Protein AF-A0A7S1GVI6-F1 (afdb_monomer)

InterPro domains:
  IPR002893 Zinc finger, MYND-type [PF01753] (11-47)
  IPR002893 Zinc finger, MYND-type [PS01360] (11-47)
  IPR002893 Zinc finger, MYND-type [PS50865] (11-47)
  IPR011990 Tetratricopeptide-like helical domain superfamily [G3DSA:1.25.40.10] (51-126)

Structure (mmCIF, N/CA/C/O backbone):
data_AF-A0A7S1GVI6-F1
#
_entry.id   AF-A0A7S1GVI6-F1
#
loop_
_atom_site.group_PDB
_atom_site.id
_atom_site.type_symbol
_atom_site.label_atom_id
_atom_site.label_alt_id
_atom_site.label_comp_id
_atom_site.label_asym_id
_atom_site.label_entity_id
_atom_site.label_seq_id
_atom_site.pdbx_PDB_ins_code
_atom_site.Cartn_x
_atom_site.Cartn_y
_atom_site.Cartn_z
_atom_site.occupancy
_atom_site.B_iso_or_equiv
_atom_site.auth_seq_id
_atom_site.auth_comp_id
_atom_site.auth_asym_id
_atom_site.auth_atom_id
_atom_site.pdbx_PDB_model_num
ATOM 1 N N . MET A 1 1 ? 28.806 -11.490 6.889 1.00 38.97 1 MET A N 1
ATOM 2 C CA . MET A 1 1 ? 28.505 -10.565 5.780 1.00 38.97 1 MET A CA 1
ATOM 3 C C . MET A 1 1 ? 27.150 -10.990 5.258 1.00 38.97 1 MET A C 1
ATOM 5 O O . MET A 1 1 ? 27.075 -11.972 4.536 1.00 38.97 1 MET A O 1
ATOM 9 N N . GLU A 1 2 ? 26.079 -10.374 5.751 1.00 45.72 2 GLU A N 1
ATOM 10 C CA . GLU A 1 2 ? 24.733 -10.659 5.250 1.00 45.72 2 GLU A CA 1
ATOM 11 C C . GLU A 1 2 ? 24.666 -10.082 3.838 1.00 45.72 2 GLU A C 1
ATOM 13 O O . GLU A 1 2 ? 24.730 -8.866 3.656 1.00 45.72 2 GLU A O 1
ATOM 18 N N . ALA A 1 3 ? 24.645 -10.951 2.830 1.00 48.88 3 ALA A N 1
ATOM 19 C CA . ALA A 1 3 ? 24.357 -10.537 1.471 1.00 48.88 3 ALA A CA 1
ATOM 20 C C . ALA A 1 3 ? 22.903 -10.060 1.462 1.00 48.88 3 ALA A C 1
ATOM 22 O O . ALA A 1 3 ? 21.978 -10.869 1.413 1.00 48.88 3 ALA A O 1
ATOM 23 N N . GLY A 1 4 ? 22.699 -8.748 1.590 1.00 52.03 4 GLY A N 1
ATOM 24 C CA . GLY A 1 4 ? 21.390 -8.148 1.393 1.00 52.03 4 GLY A CA 1
ATOM 25 C C . GLY A 1 4 ? 20.903 -8.565 0.013 1.00 52.03 4 GLY A C 1
ATOM 26 O O . GLY A 1 4 ? 21.538 -8.223 -0.982 1.00 52.03 4 GLY A O 1
ATOM 27 N N . LEU A 1 5 ? 19.829 -9.357 -0.045 1.00 60.34 5 LEU A N 1
ATOM 28 C CA . LEU A 1 5 ? 19.160 -9.697 -1.295 1.00 60.34 5 LEU A CA 1
ATOM 29 C C . LEU A 1 5 ? 18.656 -8.393 -1.926 1.00 60.34 5 LEU A C 1
ATOM 31 O O . LEU A 1 5 ? 17.546 -7.934 -1.647 1.00 60.34 5 LEU A O 1
ATOM 35 N N . GLU A 1 6 ? 19.481 -7.763 -2.757 1.00 65.06 6 GLU A N 1
ATOM 36 C CA . GLU A 1 6 ? 19.041 -6.662 -3.596 1.00 65.06 6 GLU A CA 1
ATOM 37 C C . GLU A 1 6 ? 17.958 -7.207 -4.526 1.00 65.06 6 GLU A C 1
ATOM 39 O O . GLU A 1 6 ? 18.195 -8.103 -5.340 1.00 65.06 6 GLU A O 1
ATOM 44 N N . LYS A 1 7 ? 16.728 -6.704 -4.360 1.00 66.94 7 LYS A N 1
ATOM 45 C CA . LYS A 1 7 ? 15.608 -7.107 -5.210 1.00 66.94 7 LYS A CA 1
ATOM 46 C C . LYS A 1 7 ? 15.981 -6.804 -6.665 1.00 66.94 7 LYS A C 1
ATOM 48 O O . LYS A 1 7 ? 16.405 -5.678 -6.946 1.00 66.94 7 LYS A O 1
ATOM 53 N N . PRO A 1 8 ? 15.819 -7.771 -7.585 1.00 80.81 8 PRO A N 1
ATOM 54 C CA . PRO A 1 8 ? 16.211 -7.579 -8.970 1.00 80.81 8 PRO A CA 1
ATOM 55 C C . PRO A 1 8 ? 15.449 -6.386 -9.553 1.00 80.81 8 PRO A C 1
ATOM 57 O O . PRO A 1 8 ? 14.230 -6.278 -9.396 1.00 80.81 8 PRO A O 1
ATOM 60 N N . LYS A 1 9 ? 16.168 -5.476 -10.217 1.00 89.50 9 LYS A N 1
ATOM 61 C CA . LYS A 1 9 ? 15.596 -4.288 -10.871 1.00 89.50 9 LYS A CA 1
ATOM 62 C C . LYS A 1 9 ? 14.931 -4.685 -12.186 1.00 89.50 9 LYS A C 1
ATOM 64 O O . LYS A 1 9 ? 15.358 -4.278 -13.258 1.00 89.50 9 LYS A O 1
ATOM 69 N N . VAL A 1 10 ? 13.913 -5.529 -12.109 1.00 94.50 10 VAL A N 1
ATOM 70 C CA . VAL A 1 10 ? 13.162 -5.999 -13.273 1.00 94.50 10 VAL A CA 1
ATOM 71 C C . VAL A 1 10 ? 11.935 -5.132 -13.510 1.00 94.50 10 VAL A C 1
ATOM 73 O O . VAL A 1 10 ? 11.249 -4.712 -12.576 1.00 94.50 10 VAL A O 1
ATOM 76 N N . CYS A 1 11 ? 11.660 -4.857 -14.779 1.00 95.69 11 CYS A N 1
ATOM 77 C CA . CYS A 1 11 ? 10.487 -4.113 -15.196 1.00 95.69 11 CYS A CA 1
ATOM 78 C C . CYS A 1 11 ? 9.220 -4.926 -14.910 1.00 95.69 11 CYS A C 1
ATOM 80 O O . CYS A 1 11 ? 9.050 -6.017 -15.450 1.00 95.69 11 CYS A O 1
ATOM 82 N N . GLY A 1 12 ? 8.290 -4.362 -14.137 1.00 92.38 12 GLY A N 1
ATOM 83 C CA . GLY A 1 12 ? 7.015 -5.006 -13.797 1.00 92.38 12 GLY A CA 1
ATOM 84 C C . GLY A 1 12 ? 6.041 -5.188 -14.969 1.00 92.38 12 GLY A C 1
ATOM 85 O O . GLY A 1 12 ? 4.985 -5.783 -14.782 1.00 92.38 12 GLY A O 1
ATOM 86 N N . THR A 1 13 ? 6.373 -4.675 -16.157 1.00 95.31 13 THR A N 1
ATOM 87 C CA . THR A 1 13 ? 5.509 -4.727 -17.350 1.00 95.31 13 THR A CA 1
ATOM 88 C C . THR A 1 13 ? 6.063 -5.664 -18.416 1.00 95.31 13 THR A C 1
ATOM 90 O O . THR A 1 13 ? 5.345 -6.534 -18.894 1.00 95.31 13 THR A O 1
ATOM 93 N N . CYS A 1 14 ? 7.333 -5.497 -18.795 1.00 95.06 14 CYS A N 1
ATOM 94 C CA . CYS A 1 14 ? 7.957 -6.275 -19.871 1.00 95.06 14 CYS A CA 1
ATOM 95 C C . CYS A 1 14 ? 8.995 -7.298 -19.386 1.00 95.06 14 CYS A C 1
ATOM 97 O O . CYS A 1 14 ? 9.483 -8.083 -20.191 1.00 95.06 14 CYS A O 1
ATOM 99 N N . GLY A 1 15 ? 9.365 -7.287 -18.100 1.00 93.44 15 GLY A N 1
ATOM 100 C CA . GLY A 1 15 ? 10.337 -8.224 -17.528 1.00 93.44 15 GLY A CA 1
ATOM 101 C C . GLY A 1 15 ? 11.808 -7.919 -17.827 1.00 93.44 15 GLY A C 1
ATOM 102 O O . GLY A 1 15 ? 12.674 -8.667 -17.383 1.00 93.44 15 GLY A O 1
ATOM 103 N N . ALA A 1 16 ? 12.119 -6.830 -18.540 1.00 94.00 16 ALA A N 1
ATOM 104 C CA . ALA A 1 16 ? 13.503 -6.429 -18.793 1.00 94.00 16 ALA A CA 1
ATOM 105 C C . ALA A 1 16 ? 14.261 -6.160 -17.479 1.00 94.00 16 ALA A C 1
ATOM 107 O O . ALA A 1 16 ? 13.707 -5.558 -16.557 1.00 94.00 16 ALA A O 1
ATOM 108 N N . GLY A 1 17 ? 15.519 -6.599 -17.407 1.00 93.31 17 GLY A N 1
ATOM 109 C CA . GLY A 1 17 ? 16.422 -6.282 -16.299 1.00 93.31 17 GLY A CA 1
ATOM 110 C C . GLY A 1 17 ? 16.867 -4.817 -16.296 1.00 93.31 17 GLY A C 1
ATOM 111 O O . GLY A 1 17 ? 16.612 -4.076 -17.245 1.00 93.31 17 GLY A O 1
ATOM 112 N N . ASP A 1 18 ? 17.521 -4.413 -15.207 1.00 90.38 18 ASP A N 1
ATOM 113 C CA . ASP A 1 18 ? 18.120 -3.086 -15.006 1.00 90.38 18 ASP A CA 1
ATOM 114 C C . ASP A 1 18 ? 17.188 -1.891 -15.278 1.00 90.38 18 ASP A C 1
ATOM 116 O O . ASP A 1 18 ? 17.596 -0.830 -15.748 1.00 90.38 18 ASP A O 1
ATOM 120 N N . ALA A 1 19 ? 15.912 -2.047 -14.932 1.00 93.62 19 ALA A N 1
ATOM 121 C CA . ALA A 1 19 ? 14.878 -1.033 -15.059 1.00 93.62 19 ALA A CA 1
ATOM 122 C C . ALA A 1 19 ? 15.189 0.217 -14.191 1.00 93.62 19 ALA A C 1
ATOM 124 O O . ALA A 1 19 ? 15.199 0.117 -12.958 1.00 93.62 19 ALA A O 1
ATOM 125 N N . PRO A 1 20 ? 15.422 1.408 -14.789 1.00 93.56 20 PRO A N 1
ATOM 126 C CA . PRO A 1 20 ? 15.896 2.584 -14.053 1.00 93.56 20 PRO A CA 1
ATOM 127 C C . PRO A 1 20 ? 14.781 3.351 -13.328 1.00 93.56 20 PRO A C 1
ATOM 129 O O . PRO A 1 20 ? 15.046 4.032 -12.335 1.00 93.56 20 PRO A O 1
ATOM 132 N N . LEU A 1 21 ? 13.532 3.269 -13.798 1.00 94.50 21 LEU A N 1
ATOM 133 C CA . LEU A 1 21 ? 12.420 4.024 -13.226 1.00 94.50 21 LEU A CA 1
ATOM 134 C C . LEU A 1 21 ? 11.806 3.256 -12.054 1.00 94.50 21 LEU A C 1
ATOM 136 O O . LEU A 1 21 ? 11.233 2.189 -12.236 1.00 94.50 21 LEU A O 1
ATOM 1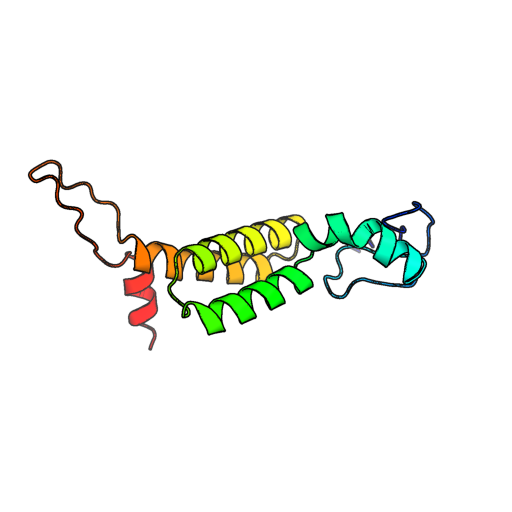40 N N . LYS A 1 22 ? 11.858 3.815 -10.845 1.00 94.31 22 LYS A N 1
ATOM 141 C CA . LYS A 1 22 ? 11.231 3.224 -9.653 1.00 94.31 22 LYS A CA 1
ATOM 142 C C . LYS A 1 22 ? 9.925 3.935 -9.313 1.00 94.31 22 LYS A C 1
ATOM 144 O O . LYS A 1 22 ? 9.882 5.162 -9.268 1.00 94.31 22 LYS A O 1
ATOM 149 N N . CYS A 1 23 ? 8.878 3.177 -8.989 1.00 95.38 23 CYS A N 1
ATOM 150 C CA . CYS A 1 23 ? 7.650 3.762 -8.449 1.00 95.38 23 CYS A CA 1
ATOM 151 C C . CYS A 1 23 ? 7.898 4.383 -7.052 1.00 95.38 23 CYS A C 1
ATOM 153 O O . CYS A 1 23 ? 8.658 3.804 -6.268 1.00 95.38 23 CYS A O 1
ATOM 155 N N . PRO A 1 24 ? 7.234 5.495 -6.671 1.00 94.50 24 PRO A N 1
ATOM 156 C CA . PRO A 1 24 ? 7.358 6.073 -5.327 1.00 94.50 24 PRO A CA 1
ATOM 157 C C . PRO A 1 24 ? 7.062 5.105 -4.170 1.00 94.50 24 PRO A C 1
ATOM 159 O O . PRO A 1 24 ? 7.666 5.233 -3.109 1.00 94.50 24 PRO A O 1
ATOM 162 N N . CYS A 1 25 ? 6.217 4.085 -4.380 1.00 94.06 25 CYS A N 1
ATOM 163 C CA . CYS A 1 25 ? 5.955 3.030 -3.389 1.00 94.06 25 CYS A CA 1
ATOM 164 C C . CYS A 1 25 ? 7.168 2.120 -3.111 1.00 94.06 25 CYS A C 1
ATOM 166 O O . CYS A 1 25 ? 7.165 1.375 -2.137 1.00 94.06 25 CYS A O 1
ATOM 168 N N . LYS A 1 26 ? 8.210 2.183 -3.954 1.00 91.44 26 LYS A N 1
ATOM 169 C CA . LYS A 1 26 ? 9.457 1.396 -3.901 1.00 91.44 26 LYS A CA 1
ATOM 170 C C . LYS A 1 26 ? 9.296 -0.113 -4.154 1.00 91.44 26 LYS A C 1
ATOM 172 O O . LYS A 1 26 ? 10.296 -0.821 -4.112 1.00 91.44 26 LYS A O 1
ATOM 177 N N . ALA A 1 27 ? 8.090 -0.596 -4.454 1.00 91.25 27 ALA A N 1
ATOM 178 C CA . ALA A 1 27 ? 7.810 -2.023 -4.640 1.00 91.25 27 ALA A CA 1
ATOM 179 C C . ALA A 1 27 ? 8.120 -2.557 -6.053 1.00 91.25 27 ALA A C 1
ATOM 181 O O . ALA A 1 27 ? 8.297 -3.759 -6.219 1.00 91.25 27 ALA A O 1
ATOM 182 N N . VAL A 1 28 ? 8.167 -1.689 -7.069 1.00 93.62 28 VAL A N 1
ATOM 183 C CA . VAL A 1 28 ? 8.292 -2.086 -8.481 1.00 93.62 28 VAL A CA 1
ATOM 184 C C . VAL A 1 28 ? 9.134 -1.089 -9.278 1.00 93.62 28 VAL A C 1
ATOM 186 O O . VAL A 1 28 ? 9.142 0.116 -8.987 1.00 93.62 28 VAL A O 1
ATOM 189 N N . PHE A 1 29 ? 9.821 -1.612 -10.294 1.00 95.62 29 PHE A N 1
ATOM 190 C CA . PHE A 1 29 ? 10.616 -0.864 -11.261 1.00 95.62 29 PHE A CA 1
ATOM 191 C C . PHE A 1 29 ? 10.018 -0.985 -12.667 1.00 95.62 29 PHE A C 1
ATOM 193 O O . PHE A 1 29 ? 9.273 -1.917 -12.969 1.00 95.62 29 PHE A O 1
ATOM 200 N N . TYR A 1 30 ? 10.356 -0.036 -13.531 1.00 96.38 30 TYR A N 1
ATOM 201 C CA . TYR A 1 30 ? 9.912 0.070 -14.912 1.00 96.38 30 TYR A CA 1
ATOM 202 C C . TYR A 1 30 ? 11.057 0.557 -15.798 1.00 96.38 30 TYR A C 1
ATOM 204 O O . TYR A 1 30 ? 11.955 1.268 -15.346 1.00 96.38 30 TYR A O 1
ATOM 212 N N . CYS A 1 31 ? 11.019 0.202 -17.080 1.00 96.44 31 CYS A N 1
ATOM 213 C CA . CYS A 1 31 ? 11.966 0.750 -18.050 1.00 96.44 31 CYS A CA 1
ATOM 214 C C . CYS A 1 31 ? 11.792 2.269 -18.194 1.00 96.44 31 CYS A C 1
ATOM 216 O O . CYS A 1 31 ? 12.766 3.011 -18.265 1.00 96.44 31 CYS A O 1
ATOM 218 N N . ASN A 1 32 ? 10.536 2.720 -18.242 1.00 95.38 32 ASN A N 1
ATOM 219 C CA . ASN A 1 32 ? 10.130 4.096 -18.512 1.00 95.38 32 ASN A CA 1
ATOM 220 C C . ASN A 1 32 ? 8.658 4.321 -18.097 1.00 95.38 32 ASN A C 1
ATOM 222 O O . ASN A 1 32 ? 7.983 3.414 -17.596 1.00 95.38 32 ASN A O 1
ATOM 226 N N . THR A 1 33 ? 8.160 5.541 -18.311 1.00 95.62 33 THR A N 1
ATOM 227 C CA . THR A 1 33 ? 6.785 5.947 -17.978 1.00 95.62 33 THR A CA 1
ATOM 228 C C . THR A 1 33 ? 5.722 5.219 -18.799 1.00 95.62 33 THR A C 1
ATOM 230 O O . THR A 1 33 ? 4.607 5.048 -18.316 1.00 95.62 33 THR A O 1
ATOM 233 N N . GLU A 1 34 ? 6.051 4.739 -19.999 1.00 96.38 34 GLU A N 1
ATOM 234 C CA . GLU A 1 34 ? 5.150 3.933 -20.827 1.00 96.38 34 GLU A CA 1
ATOM 235 C C . GLU A 1 34 ? 4.887 2.570 -20.177 1.00 96.38 34 GLU A C 1
ATOM 237 O O . GLU A 1 34 ? 3.734 2.202 -19.947 1.00 96.38 34 GLU A O 1
ATOM 242 N N . CYS A 1 35 ? 5.950 1.867 -19.769 1.00 96.44 35 CYS A N 1
ATOM 243 C CA . CYS A 1 35 ? 5.830 0.617 -19.020 1.00 96.44 35 CYS A CA 1
ATOM 244 C C . CYS A 1 35 ? 5.055 0.824 -17.714 1.00 96.44 35 CYS A C 1
ATOM 246 O O . CYS A 1 35 ? 4.175 0.024 -17.398 1.00 96.44 35 CYS A O 1
ATOM 248 N N . GLN A 1 36 ? 5.342 1.905 -16.980 1.00 95.94 36 GLN A N 1
ATOM 249 C CA . GLN A 1 36 ? 4.604 2.248 -15.763 1.00 95.94 36 GLN A CA 1
ATOM 250 C C . GLN A 1 36 ? 3.117 2.498 -16.050 1.00 95.94 36 GLN A C 1
ATOM 252 O O . GLN A 1 36 ? 2.264 2.029 -15.303 1.00 95.94 36 GLN A O 1
ATOM 257 N N . GLY A 1 37 ? 2.794 3.235 -17.116 1.00 96.62 37 GLY A N 1
ATOM 258 C CA . GLY A 1 37 ? 1.420 3.540 -17.513 1.00 96.62 37 GLY A CA 1
ATOM 259 C C . GLY A 1 37 ? 0.636 2.291 -17.909 1.00 96.62 37 GLY A C 1
ATOM 260 O O . GLY A 1 37 ? -0.511 2.130 -17.490 1.00 96.62 37 GLY A O 1
ATOM 261 N N . ALA A 1 38 ? 1.274 1.375 -18.639 1.00 96.06 38 ALA A N 1
ATOM 262 C CA . ALA A 1 38 ? 0.675 0.111 -19.055 1.00 96.06 38 ALA A CA 1
ATOM 263 C C . ALA A 1 38 ? 0.282 -0.778 -17.861 1.00 96.06 38 ALA A C 1
ATOM 265 O O . ALA A 1 38 ? -0.810 -1.348 -17.856 1.00 96.06 38 ALA A O 1
ATOM 266 N N . SER A 1 39 ? 1.115 -0.860 -16.817 1.00 94.88 39 SER A N 1
ATOM 267 C CA . SER A 1 39 ? 0.787 -1.627 -15.605 1.00 94.88 39 SER A CA 1
ATOM 268 C C . SER A 1 39 ? -0.078 -0.853 -14.601 1.00 94.88 39 SER A C 1
ATOM 270 O O . SER A 1 39 ? -0.646 -1.456 -13.686 1.00 94.88 39 SER A O 1
ATOM 272 N N . TRP A 1 40 ? -0.201 0.475 -14.742 1.00 95.50 40 TRP A N 1
ATOM 273 C CA . TRP A 1 40 ? -0.749 1.354 -13.703 1.00 95.50 40 TRP A CA 1
ATOM 274 C C . TRP A 1 40 ? -2.155 0.970 -13.255 1.00 95.50 40 TRP A C 1
ATOM 276 O O . TRP A 1 40 ? -2.463 1.048 -12.066 1.00 95.50 40 TRP A O 1
ATOM 286 N N . ARG A 1 41 ? -3.014 0.525 -14.183 1.00 94.88 41 ARG A N 1
ATOM 287 C CA . ARG A 1 41 ? -4.400 0.141 -13.872 1.00 94.88 41 ARG A CA 1
ATOM 288 C C . ARG A 1 41 ? -4.477 -0.914 -12.768 1.00 94.88 41 ARG A C 1
ATOM 290 O O . ARG A 1 41 ? -5.367 -0.808 -11.918 1.00 94.88 41 ARG A O 1
ATOM 297 N N . GLU A 1 42 ? -3.554 -1.871 -12.790 1.00 94.88 42 GLU A N 1
ATOM 298 C CA . GLU A 1 42 ? -3.471 -2.952 -11.812 1.00 94.88 42 GLU A CA 1
ATOM 299 C C . GLU A 1 42 ? -2.524 -2.615 -10.668 1.00 94.88 42 GLU A C 1
ATOM 301 O O . GLU A 1 42 ? -2.896 -2.772 -9.506 1.00 94.88 42 GLU A O 1
ATOM 306 N N . HIS A 1 43 ? -1.359 -2.029 -10.959 1.00 94.94 43 HIS A N 1
ATOM 307 C CA . HIS A 1 43 ? -0.410 -1.652 -9.917 1.00 94.94 43 HIS A CA 1
ATOM 308 C C . HIS A 1 43 ? -1.017 -0.681 -8.891 1.00 94.94 43 HIS A C 1
ATOM 310 O O . HIS A 1 43 ? -0.814 -0.859 -7.694 1.00 94.94 43 HIS A O 1
ATOM 316 N N . ARG A 1 44 ? -1.826 0.303 -9.312 1.00 95.56 44 ARG A N 1
ATOM 317 C CA . ARG A 1 44 ? -2.457 1.285 -8.405 1.00 95.56 44 ARG A CA 1
ATOM 318 C C . ARG A 1 44 ? -3.381 0.675 -7.343 1.00 95.56 44 ARG A C 1
ATOM 320 O O . ARG A 1 44 ? -3.739 1.364 -6.395 1.00 95.56 44 ARG A O 1
ATOM 327 N N . LYS A 1 45 ? -3.818 -0.579 -7.516 1.00 94.75 45 LYS A N 1
ATOM 328 C CA . LYS A 1 45 ? -4.642 -1.295 -6.526 1.00 94.75 45 LYS A CA 1
ATOM 329 C C . LYS A 1 45 ? -3.819 -1.791 -5.337 1.00 94.75 45 LYS A C 1
ATOM 331 O O . LYS A 1 45 ? -4.383 -2.018 -4.280 1.00 94.75 45 LYS A O 1
ATOM 336 N N . VAL A 1 46 ? -2.507 -1.943 -5.518 1.00 95.44 46 VAL A N 1
ATOM 337 C CA . VAL A 1 46 ? -1.555 -2.446 -4.512 1.00 95.44 46 VAL A CA 1
ATOM 338 C C . VAL A 1 46 ? -0.394 -1.471 -4.269 1.00 95.44 46 VAL A C 1
ATOM 340 O O . VAL A 1 46 ? 0.568 -1.776 -3.568 1.00 95.44 46 VAL A O 1
ATOM 343 N N . CYS A 1 47 ? -0.449 -0.285 -4.876 1.00 97.00 47 CYS A N 1
ATOM 344 C CA . CYS A 1 47 ? 0.567 0.747 -4.741 1.00 97.00 47 CYS A CA 1
ATOM 345 C C . CYS A 1 47 ? 0.355 1.490 -3.422 1.00 97.00 47 CYS A C 1
ATOM 347 O O . CYS A 1 47 ? -0.544 2.325 -3.331 1.00 97.00 47 CYS A O 1
ATOM 349 N N . THR A 1 48 ? 1.197 1.222 -2.423 1.00 97.12 48 THR A N 1
ATOM 350 C CA . THR A 1 48 ? 1.067 1.846 -1.094 1.00 97.12 48 THR A CA 1
ATOM 351 C C . THR A 1 48 ? 1.067 3.370 -1.167 1.00 97.12 48 THR A C 1
ATOM 353 O O . THR A 1 48 ? 0.191 3.995 -0.591 1.00 97.12 48 THR A O 1
A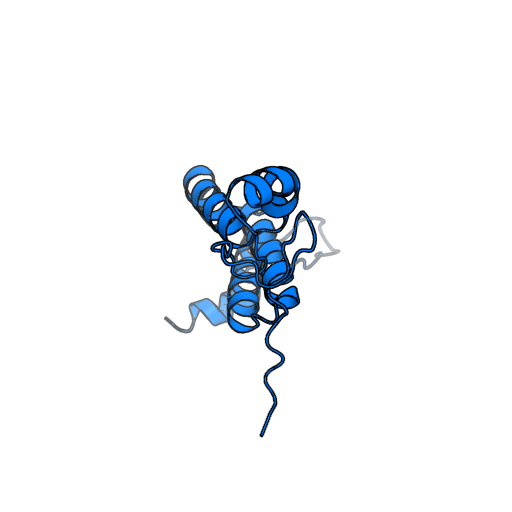TOM 356 N N . TRP A 1 49 ? 1.926 3.968 -1.997 1.00 96.81 49 TRP A N 1
ATOM 357 C CA . TRP A 1 49 ? 1.947 5.421 -2.205 1.00 96.81 49 TRP A CA 1
ATOM 358 C C . TRP A 1 49 ? 0.632 5.996 -2.774 1.00 96.81 49 TRP A C 1
ATOM 360 O O . TRP A 1 49 ? 0.201 7.075 -2.376 1.00 96.81 49 TRP A O 1
ATOM 370 N N . ASP A 1 50 ? -0.024 5.308 -3.717 1.00 97.25 50 ASP A N 1
ATOM 371 C CA . ASP A 1 50 ? -1.304 5.782 -4.274 1.00 97.25 50 ASP A CA 1
ATOM 372 C C . ASP A 1 50 ? -2.453 5.601 -3.276 1.00 97.25 50 ASP A C 1
ATOM 374 O O . ASP A 1 50 ? -3.329 6.462 -3.163 1.00 97.25 50 ASP A O 1
ATOM 378 N N . LEU A 1 51 ? -2.432 4.487 -2.543 1.00 97.31 51 LEU A N 1
ATOM 379 C CA . LEU A 1 51 ? -3.419 4.160 -1.522 1.00 97.31 51 LEU A CA 1
ATOM 380 C C . LEU A 1 51 ? -3.323 5.096 -0.313 1.00 97.31 51 LEU A C 1
ATOM 382 O O . LEU A 1 51 ? -4.357 5.580 0.128 1.00 97.31 51 LEU A O 1
ATOM 386 N N . GLU A 1 52 ? -2.126 5.456 0.151 1.00 96.56 52 GLU A N 1
ATOM 387 C CA . GLU A 1 52 ? -1.933 6.454 1.215 1.00 96.56 52 GLU A CA 1
ATOM 388 C C . GLU A 1 52 ? -2.529 7.812 0.832 1.00 96.56 52 GLU A C 1
ATOM 390 O O . GLU A 1 52 ? -3.284 8.409 1.593 1.00 96.56 52 GLU A O 1
ATOM 395 N N . ARG A 1 53 ? -2.295 8.269 -0.402 1.00 96.69 53 ARG A N 1
ATOM 396 C CA . ARG A 1 53 ? -2.892 9.518 -0.901 1.00 96.69 53 ARG A CA 1
ATOM 397 C C . ARG A 1 53 ? -4.409 9.434 -1.057 1.00 96.69 53 ARG A C 1
ATOM 399 O O . ARG A 1 53 ? -5.109 10.446 -1.014 1.00 96.69 53 ARG A O 1
ATOM 406 N N . LYS A 1 54 ? -4.951 8.249 -1.346 1.00 96.25 54 LYS A N 1
ATOM 407 C CA . LYS A 1 54 ? -6.406 8.031 -1.356 1.00 96.25 54 LYS A CA 1
ATOM 408 C C . LYS A 1 54 ? -6.966 8.066 0.060 1.00 96.25 54 LYS A C 1
ATOM 410 O O . LYS A 1 54 ? -7.990 8.713 0.249 1.00 96.25 54 LYS A O 1
ATOM 415 N N . LEU A 1 55 ? -6.279 7.440 1.009 1.00 95.50 55 LEU A N 1
ATOM 416 C CA . LEU A 1 55 ? -6.640 7.423 2.418 1.00 95.50 55 LEU A CA 1
ATOM 417 C C . LEU A 1 55 ? -6.657 8.835 3.011 1.00 95.50 55 LEU A C 1
ATOM 419 O O . LEU A 1 55 ? -7.626 9.202 3.662 1.00 95.50 55 LEU A O 1
ATOM 423 N N . GLU A 1 56 ? -5.649 9.656 2.718 1.00 94.62 56 GLU A N 1
ATOM 424 C CA . GLU A 1 56 ? -5.604 11.068 3.122 1.00 94.62 56 GLU A CA 1
ATOM 425 C C . GLU A 1 56 ? -6.849 11.832 2.637 1.00 94.62 56 GLU A C 1
ATOM 427 O O . GLU A 1 56 ? -7.595 12.396 3.431 1.00 94.62 56 GLU A O 1
ATOM 432 N N . ARG A 1 57 ? -7.183 11.721 1.346 1.00 95.19 57 ARG A N 1
ATOM 433 C CA . ARG A 1 57 ? -8.409 12.332 0.798 1.00 95.19 57 ARG A CA 1
ATOM 434 C C . ARG A 1 57 ? -9.699 11.765 1.394 1.00 95.19 57 ARG A C 1
ATOM 436 O O . ARG A 1 57 ? -10.719 12.451 1.398 1.00 95.19 57 ARG A O 1
ATOM 443 N N . GLN A 1 58 ? -9.706 10.501 1.818 1.00 93.25 58 GLN A N 1
ATOM 444 C CA . GLN A 1 58 ? -10.853 9.909 2.509 1.00 93.25 58 GLN A CA 1
ATOM 445 C C . GLN A 1 58 ? -10.999 10.481 3.919 1.00 93.25 58 GLN A C 1
ATOM 447 O O . GLN A 1 58 ? -12.119 10.820 4.298 1.00 93.25 58 GLN A O 1
ATOM 452 N N . ARG A 1 59 ? -9.890 10.668 4.646 1.00 93.25 59 ARG A N 1
ATOM 453 C CA . ARG A 1 59 ? -9.870 11.332 5.958 1.00 93.25 59 ARG A CA 1
ATOM 454 C C . ARG A 1 59 ? -10.450 12.738 5.879 1.00 93.25 59 ARG A C 1
ATOM 456 O O . ARG A 1 59 ? -11.316 13.066 6.684 1.00 93.25 59 ARG A O 1
ATOM 463 N N . ASP A 1 60 ? -10.074 13.509 4.860 1.00 92.00 60 ASP A N 1
ATOM 464 C CA . ASP A 1 60 ? -10.597 14.867 4.655 1.00 92.00 60 ASP A CA 1
ATOM 465 C C . ASP A 1 60 ? -12.115 14.900 4.405 1.00 92.00 60 ASP A C 1
ATOM 467 O O . ASP A 1 60 ? -12.787 15.869 4.755 1.00 92.00 60 ASP A O 1
ATOM 471 N N . ARG A 1 61 ? -12.676 13.856 3.777 1.00 91.88 61 ARG A N 1
ATOM 472 C CA . ARG A 1 61 ? -14.098 13.809 3.383 1.00 91.88 61 ARG A CA 1
ATOM 473 C C . ARG A 1 61 ? -15.015 13.185 4.430 1.00 91.88 61 ARG A C 1
ATOM 475 O O . ARG A 1 61 ? -16.170 13.592 4.508 1.00 91.88 61 ARG A O 1
ATOM 482 N N . LEU A 1 62 ? -14.545 12.165 5.146 1.00 86.75 62 LEU A N 1
ATOM 483 C CA . LEU A 1 62 ? -15.354 11.354 6.068 1.00 86.75 62 LEU A CA 1
ATOM 484 C C . LEU A 1 62 ? -15.068 11.669 7.547 1.00 86.75 62 LEU A C 1
ATOM 486 O O . LEU A 1 62 ? -15.905 11.379 8.397 1.00 86.75 62 LEU A O 1
ATOM 490 N N . GLY A 1 63 ? -13.922 12.291 7.853 1.00 80.31 63 GLY A N 1
ATOM 491 C CA . GLY A 1 63 ? -13.394 12.413 9.215 1.00 80.31 63 GLY A CA 1
ATOM 492 C C . GLY A 1 63 ? -12.602 11.168 9.630 1.00 80.31 63 GLY A C 1
ATOM 493 O O . GLY A 1 63 ? -12.827 10.094 9.097 1.00 80.31 63 GLY A O 1
ATOM 494 N N . GLY A 1 64 ? -11.649 11.303 10.559 1.00 75.75 64 GLY A N 1
ATOM 495 C CA . GLY A 1 64 ? -10.623 10.280 10.841 1.00 75.75 64 GLY A CA 1
ATOM 496 C C . GLY A 1 64 ? -11.090 8.963 11.481 1.00 75.75 64 GLY A C 1
ATOM 497 O O . GLY A 1 64 ? -10.342 7.991 11.434 1.00 75.75 64 GLY A O 1
ATOM 498 N N . ASP A 1 65 ? -12.306 8.911 12.028 1.00 76.06 65 ASP A N 1
ATOM 499 C CA . ASP A 1 65 ? -12.825 7.772 12.805 1.00 76.06 65 ASP A CA 1
ATOM 500 C C . ASP A 1 65 ? -13.870 6.937 12.035 1.00 76.06 65 ASP A C 1
ATOM 502 O O . ASP A 1 65 ? -14.714 6.268 12.630 1.00 76.06 65 ASP A O 1
ATOM 506 N N . ASP A 1 66 ? -13.854 6.985 10.701 1.00 86.81 66 ASP A N 1
ATOM 507 C CA . ASP A 1 66 ? -14.751 6.188 9.858 1.00 86.81 66 ASP A CA 1
ATOM 508 C C . ASP A 1 66 ? -14.234 4.746 9.676 1.00 86.81 66 ASP A C 1
ATOM 510 O O . ASP A 1 66 ? -13.041 4.511 9.457 1.00 86.81 66 ASP A O 1
ATOM 514 N N . LEU A 1 67 ? -15.133 3.754 9.709 1.00 87.62 67 LEU A N 1
ATOM 515 C CA . LEU A 1 67 ? -14.770 2.339 9.558 1.00 87.62 67 LEU A CA 1
ATOM 516 C C . LEU A 1 67 ? -14.056 2.049 8.225 1.00 87.62 67 LEU A C 1
ATOM 518 O O . LEU A 1 67 ? -13.177 1.189 8.173 1.00 87.62 67 LEU A O 1
ATOM 522 N N . ALA A 1 68 ? -14.383 2.776 7.151 1.00 90.69 68 ALA A N 1
ATOM 523 C CA . ALA A 1 68 ? -13.693 2.639 5.870 1.00 90.69 68 ALA A CA 1
ATOM 524 C C . ALA A 1 68 ? -12.226 3.089 5.948 1.00 90.69 68 ALA A C 1
ATOM 526 O O . ALA A 1 68 ? -11.388 2.514 5.257 1.00 90.69 68 ALA A O 1
ATOM 527 N N . ILE A 1 69 ? -11.895 4.063 6.803 1.00 93.50 69 ILE A N 1
ATOM 528 C CA . ILE A 1 69 ? -10.507 4.489 7.044 1.00 93.50 69 ILE A CA 1
ATOM 529 C C . ILE A 1 69 ? -9.773 3.407 7.828 1.00 93.50 69 ILE A C 1
ATOM 531 O O . ILE A 1 69 ? -8.661 3.049 7.452 1.00 93.50 69 ILE A O 1
ATOM 535 N N . GLY A 1 70 ? -10.412 2.832 8.853 1.00 92.94 70 GLY A N 1
ATOM 536 C CA . GLY A 1 70 ? -9.855 1.704 9.603 1.00 92.94 70 GLY A CA 1
ATOM 537 C C . GLY A 1 70 ? -9.509 0.514 8.700 1.00 92.94 70 GLY A C 1
ATOM 538 O O . GLY A 1 70 ? -8.389 0.007 8.743 1.00 92.94 70 GLY A O 1
ATOM 539 N N . ASN A 1 71 ? -10.428 0.125 7.813 1.00 92.88 71 ASN A N 1
ATOM 540 C CA . ASN A 1 71 ? -10.193 -0.950 6.844 1.00 92.88 71 ASN A CA 1
ATOM 541 C C . ASN A 1 71 ? -9.091 -0.598 5.832 1.00 92.88 71 ASN A C 1
ATOM 543 O O . ASN A 1 71 ? -8.235 -1.428 5.541 1.00 92.88 71 ASN A O 1
ATOM 547 N N . ALA A 1 72 ? -9.060 0.639 5.329 1.00 95.38 72 ALA A N 1
ATOM 548 C CA . ALA A 1 72 ? -8.019 1.076 4.400 1.00 95.38 72 ALA A CA 1
ATOM 549 C C . ALA A 1 72 ? -6.619 1.106 5.047 1.00 95.38 72 ALA A C 1
ATOM 551 O O . ALA A 1 72 ? -5.642 0.718 4.403 1.00 95.38 72 ALA A O 1
ATOM 552 N N . CYS A 1 73 ? -6.512 1.515 6.317 1.00 96.38 73 CYS A N 1
ATOM 553 C CA . CYS A 1 73 ? -5.285 1.385 7.108 1.00 96.38 73 CYS A CA 1
ATOM 554 C C . CYS A 1 73 ? -4.870 -0.087 7.242 1.00 96.38 73 CYS A C 1
ATOM 556 O O . CYS A 1 73 ? -3.706 -0.419 7.037 1.00 96.38 73 CYS A O 1
ATOM 558 N N . PHE A 1 74 ? -5.813 -0.993 7.518 1.00 96.12 74 PHE A N 1
ATOM 559 C CA . PHE A 1 74 ? -5.514 -2.422 7.624 1.00 96.12 74 PHE A CA 1
ATOM 560 C C . PHE A 1 74 ? -4.955 -2.988 6.309 1.00 96.12 74 PHE A C 1
ATOM 562 O O . PHE A 1 74 ? -3.908 -3.637 6.313 1.00 96.12 74 PHE A O 1
ATOM 569 N N . ASP A 1 75 ? -5.602 -2.681 5.182 1.00 96.56 75 ASP A N 1
ATOM 570 C CA . ASP A 1 75 ? -5.156 -3.112 3.855 1.00 96.56 75 ASP A CA 1
ATOM 571 C C . ASP A 1 75 ? -3.750 -2.575 3.523 1.00 96.56 75 ASP A C 1
ATOM 573 O O . ASP A 1 75 ? -2.910 -3.305 2.987 1.00 96.56 75 ASP A O 1
ATOM 577 N N . LEU A 1 76 ? -3.447 -1.322 3.886 1.00 97.75 76 LEU A N 1
ATOM 578 C CA . LEU A 1 76 ? -2.096 -0.760 3.771 1.00 97.75 76 LEU A CA 1
ATOM 579 C C . LEU A 1 76 ? -1.081 -1.523 4.629 1.00 97.75 76 LEU A C 1
ATOM 581 O O . LEU A 1 76 ? 0.007 -1.837 4.138 1.00 97.75 76 LEU A O 1
ATOM 585 N N . GLY A 1 77 ? -1.442 -1.871 5.866 1.00 97.81 77 GLY A N 1
ATOM 586 C CA . GLY A 1 77 ? -0.623 -2.698 6.753 1.00 97.81 77 GLY A CA 1
ATOM 587 C C . GLY A 1 77 ? -0.260 -4.045 6.121 1.00 97.81 77 GLY A C 1
ATOM 588 O O . GLY A 1 77 ? 0.911 -4.436 6.114 1.00 97.81 77 GLY A O 1
ATOM 589 N N . VAL A 1 78 ? -1.231 -4.716 5.490 1.00 97.50 78 VAL A N 1
ATOM 590 C CA . VAL A 1 78 ? -1.012 -5.977 4.756 1.00 97.50 78 VAL A CA 1
ATOM 591 C C . VAL A 1 78 ? -0.021 -5.792 3.610 1.00 97.50 78 VAL A C 1
ATOM 593 O O . VAL A 1 78 ? 0.921 -6.579 3.469 1.00 97.50 78 VAL A O 1
ATOM 596 N N . LEU A 1 79 ? -0.184 -4.741 2.806 1.00 96.62 79 LEU A N 1
ATOM 597 C CA . LEU A 1 79 ? 0.710 -4.470 1.679 1.00 96.62 79 LEU A CA 1
ATOM 598 C C . LEU A 1 79 ? 2.135 -4.131 2.135 1.00 96.62 79 LEU A C 1
ATOM 600 O O . LEU A 1 79 ? 3.100 -4.559 1.497 1.00 96.62 79 LEU A O 1
ATOM 604 N N . TYR A 1 80 ? 2.292 -3.390 3.233 1.00 97.25 80 TYR A N 1
ATOM 605 C CA . TYR A 1 80 ? 3.603 -3.098 3.810 1.00 97.25 80 TYR A CA 1
ATOM 606 C C . TYR A 1 80 ? 4.280 -4.341 4.380 1.00 97.25 80 TYR A C 1
ATOM 608 O O . TYR A 1 80 ? 5.470 -4.565 4.129 1.00 97.25 80 TYR A O 1
ATOM 616 N N . TYR A 1 81 ? 3.515 -5.199 5.053 1.00 95.69 81 TYR A N 1
ATOM 617 C CA . TYR A 1 81 ? 4.005 -6.470 5.571 1.00 95.69 81 TYR A CA 1
ATOM 618 C C . TYR A 1 81 ? 4.543 -7.363 4.444 1.00 95.69 81 TYR A C 1
ATOM 620 O O . TYR A 1 81 ? 5.676 -7.842 4.516 1.00 95.69 81 TYR A O 1
ATOM 628 N N . GLN A 1 82 ? 3.794 -7.498 3.344 1.00 93.50 82 GLN A N 1
ATOM 629 C CA . GLN A 1 82 ? 4.231 -8.237 2.150 1.00 93.50 82 GLN A CA 1
ATOM 630 C C . GLN A 1 82 ? 5.499 -7.651 1.510 1.00 93.50 82 GLN A C 1
ATOM 632 O O . GLN A 1 82 ? 6.289 -8.366 0.895 1.00 93.50 82 GLN A O 1
ATOM 637 N N . GLN A 1 83 ? 5.727 -6.346 1.667 1.00 92.31 83 GLN A N 1
ATOM 638 C CA . GLN A 1 83 ? 6.938 -5.668 1.206 1.00 92.31 83 GLN A CA 1
ATOM 639 C C . GLN A 1 83 ? 8.111 -5.778 2.188 1.00 92.31 83 GLN A C 1
ATOM 641 O O . GLN A 1 83 ? 9.154 -5.179 1.912 1.00 92.31 83 GLN A O 1
ATOM 646 N N . THR A 1 84 ? 7.982 -6.529 3.292 1.00 93.31 84 THR A N 1
ATOM 647 C CA . THR A 1 84 ? 8.949 -6.624 4.411 1.00 93.31 84 THR A CA 1
ATOM 648 C C . THR A 1 84 ? 9.235 -5.286 5.104 1.00 93.31 84 THR A C 1
ATOM 650 O O . THR A 1 84 ? 10.244 -5.118 5.783 1.00 93.31 84 THR A O 1
ATOM 653 N N . ARG A 1 85 ? 8.330 -4.318 4.944 1.00 94.31 85 ARG A N 1
ATOM 654 C CA . ARG A 1 85 ? 8.397 -2.982 5.544 1.00 94.31 85 ARG A CA 1
ATOM 655 C C . ARG A 1 85 ? 7.636 -3.008 6.865 1.00 94.31 85 ARG A C 1
ATOM 657 O O . ARG A 1 85 ? 6.500 -2.555 6.952 1.00 94.31 85 ARG A O 1
ATOM 664 N N . LEU A 1 86 ? 8.233 -3.679 7.852 1.00 94.81 86 LEU A N 1
ATOM 665 C CA . LEU A 1 86 ? 7.534 -4.076 9.078 1.00 94.81 86 LEU A CA 1
ATOM 666 C C . LEU A 1 86 ? 7.145 -2.885 9.962 1.00 94.81 86 LEU A C 1
ATOM 668 O O . LEU A 1 86 ? 6.075 -2.923 10.553 1.00 94.81 86 LEU A O 1
ATOM 672 N N . LEU A 1 87 ? 7.967 -1.831 10.001 1.00 95.88 87 LEU A N 1
ATOM 673 C CA . LEU A 1 87 ? 7.668 -0.621 10.775 1.00 95.88 87 LEU A CA 1
ATOM 674 C C . LEU A 1 87 ? 6.445 0.106 10.210 1.00 95.88 87 LEU A C 1
ATOM 676 O O . LEU A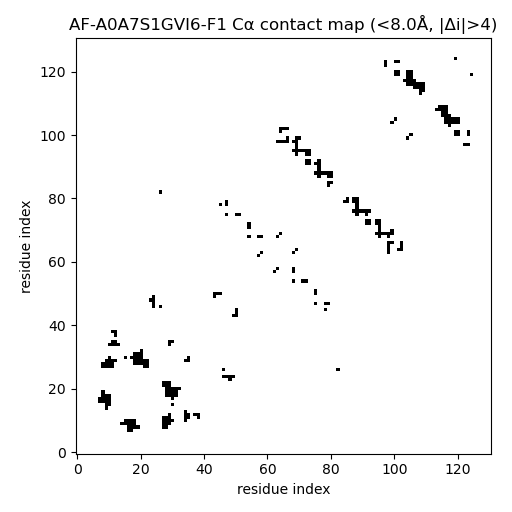 1 87 ? 5.513 0.410 10.947 1.00 95.88 87 LEU A O 1
ATOM 680 N N . GLU A 1 88 ? 6.410 0.321 8.891 1.00 96.19 88 GLU A N 1
ATOM 681 C CA . GLU A 1 88 ? 5.244 0.925 8.244 1.00 96.19 88 GLU A CA 1
ATOM 682 C C . GLU A 1 88 ? 4.001 0.034 8.374 1.00 96.19 88 GLU A C 1
ATOM 684 O O . GLU A 1 88 ? 2.899 0.535 8.577 1.00 96.19 88 GLU A O 1
ATOM 689 N N . ALA A 1 89 ? 4.163 -1.291 8.299 1.00 97.19 89 ALA A N 1
ATOM 690 C CA . ALA A 1 89 ? 3.055 -2.219 8.501 1.00 97.19 89 ALA A CA 1
ATOM 691 C C . ALA A 1 89 ? 2.458 -2.102 9.910 1.00 97.19 89 ALA A C 1
ATOM 693 O O . ALA A 1 89 ? 1.240 -2.020 10.054 1.00 97.19 89 ALA A O 1
ATOM 694 N N . GLU A 1 90 ? 3.309 -2.083 10.938 1.00 96.31 90 GLU A N 1
ATOM 695 C CA . GLU A 1 90 ? 2.897 -1.963 12.336 1.00 96.31 90 GLU A CA 1
ATOM 696 C C . GLU A 1 90 ? 2.141 -0.658 12.596 1.00 96.31 90 GLU A C 1
ATOM 698 O O . GLU A 1 90 ? 1.065 -0.694 13.191 1.00 96.31 90 GLU A O 1
ATOM 703 N N . GLU A 1 91 ? 2.641 0.473 12.092 1.00 95.88 91 GLU A N 1
ATOM 704 C CA . GLU A 1 91 ? 1.977 1.775 12.230 1.00 95.88 91 GLU A CA 1
ATOM 705 C C . GLU A 1 91 ? 0.542 1.741 11.679 1.00 95.88 91 GLU A C 1
ATOM 707 O O . GLU A 1 91 ? -0.414 2.103 12.374 1.00 95.88 91 GLU A O 1
ATOM 712 N N . HIS A 1 92 ? 0.379 1.220 10.459 1.00 96.81 92 HIS A N 1
ATOM 713 C CA . HIS A 1 92 ? -0.922 1.108 9.798 1.00 96.81 92 HIS A CA 1
ATOM 714 C C . HIS A 1 92 ? -1.860 0.116 10.495 1.00 96.81 92 HIS A C 1
ATOM 716 O O . HIS A 1 92 ? -3.053 0.395 10.635 1.00 96.81 92 HIS A O 1
ATOM 722 N N . TYR A 1 93 ? -1.348 -1.010 10.998 1.00 94.75 93 TYR A N 1
ATOM 723 C CA . TYR A 1 93 ? -2.154 -1.954 11.776 1.00 94.75 93 TYR A CA 1
ATOM 724 C C . TYR A 1 93 ? -2.614 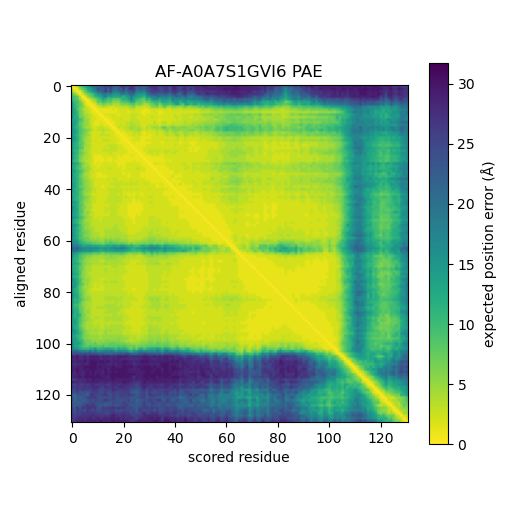-1.369 13.113 1.00 94.75 93 TYR A C 1
ATOM 726 O O . TYR A 1 93 ? -3.782 -1.519 13.476 1.00 94.75 93 TYR A O 1
ATOM 734 N N . LEU A 1 94 ? -1.729 -0.688 13.843 1.00 92.44 94 LEU A N 1
ATOM 735 C CA . LEU A 1 94 ? -2.075 -0.042 15.110 1.00 92.44 94 LEU A CA 1
ATOM 736 C C . LEU A 1 94 ? -3.115 1.059 14.902 1.00 92.44 94 LEU A C 1
ATOM 738 O O . LEU A 1 94 ? -4.035 1.210 15.709 1.00 92.44 94 LEU A O 1
ATOM 742 N N . GLU A 1 95 ? -3.006 1.809 13.809 1.00 92.56 95 GLU A N 1
ATOM 743 C CA . GLU A 1 95 ? -4.007 2.800 13.445 1.00 92.56 95 GLU A CA 1
ATOM 744 C C . GLU A 1 95 ? -5.354 2.175 13.064 1.00 92.56 95 GLU A C 1
ATOM 746 O O . GLU A 1 95 ? -6.389 2.615 13.570 1.00 92.56 95 GLU A O 1
ATOM 751 N N . ALA A 1 96 ? -5.355 1.118 12.250 1.00 93.12 96 ALA A N 1
ATOM 752 C CA . ALA A 1 96 ? -6.569 0.384 11.909 1.00 93.12 96 ALA A CA 1
ATOM 753 C C . ALA A 1 96 ? -7.293 -0.121 13.164 1.00 93.12 96 ALA A C 1
ATOM 755 O O . ALA A 1 96 ? -8.494 0.100 13.322 1.00 93.12 96 ALA A O 1
ATOM 756 N N . LEU A 1 97 ? -6.550 -0.731 14.094 1.00 90.19 97 LEU A N 1
ATOM 757 C CA . LEU A 1 97 ? -7.080 -1.195 15.376 1.00 90.19 97 LEU A CA 1
ATOM 758 C C . LEU A 1 97 ? -7.680 -0.044 16.187 1.00 90.19 97 LEU A C 1
ATOM 760 O O . LEU A 1 97 ? -8.786 -0.179 16.705 1.00 90.19 97 LEU A O 1
ATOM 764 N N . ARG A 1 98 ? -6.996 1.104 16.266 1.00 88.38 98 ARG A N 1
ATOM 765 C CA . ARG A 1 98 ? -7.484 2.294 16.983 1.00 88.38 98 ARG A CA 1
ATOM 766 C C . ARG A 1 98 ? -8.863 2.731 16.478 1.00 88.38 98 ARG A C 1
ATOM 768 O O . ARG A 1 98 ? -9.753 2.960 17.294 1.00 88.38 98 ARG A O 1
ATOM 775 N N . ILE A 1 99 ? -9.032 2.820 15.157 1.00 86.94 99 ILE A N 1
ATOM 776 C CA . ILE A 1 99 ? -10.265 3.298 14.513 1.00 86.94 99 ILE A CA 1
ATOM 777 C C . ILE A 1 99 ? -11.375 2.248 14.618 1.00 86.94 99 ILE A C 1
ATOM 779 O O . ILE A 1 99 ? -12.463 2.545 15.108 1.00 86.94 99 ILE A O 1
ATOM 783 N N . ILE A 1 100 ? -11.101 1.002 14.219 1.00 85.12 100 ILE A N 1
ATOM 784 C CA . ILE A 1 100 ? -12.102 -0.077 14.214 1.00 85.12 100 ILE A CA 1
ATOM 785 C C . ILE A 1 100 ? -12.633 -0.310 15.632 1.00 85.12 100 ILE A C 1
ATOM 787 O O . ILE A 1 100 ? -13.846 -0.360 15.847 1.00 85.12 100 ILE A O 1
ATOM 791 N N . CYS A 1 101 ? -11.747 -0.356 16.630 1.00 79.88 101 CYS A N 1
ATOM 792 C CA . CYS A 1 101 ? -12.160 -0.515 18.019 1.00 79.88 101 CYS A CA 1
ATOM 793 C C . CYS A 1 101 ? -12.946 0.681 18.573 1.00 79.88 101 CYS A C 1
ATOM 795 O O . CYS A 1 101 ? -13.759 0.492 19.479 1.00 79.88 101 CYS A O 1
ATOM 797 N N . ALA A 1 102 ? -12.718 1.897 18.069 1.00 80.56 102 ALA A N 1
ATOM 798 C CA . ALA A 1 102 ? -13.487 3.074 18.468 1.00 80.56 102 ALA A CA 1
ATOM 799 C C . ALA A 1 102 ? -14.910 3.044 17.885 1.00 80.56 102 ALA A C 1
ATOM 801 O O . ALA A 1 102 ? -15.866 3.409 18.570 1.00 80.56 102 ALA A O 1
ATOM 802 N N . VAL A 1 103 ? -15.059 2.572 16.642 1.00 73.62 103 VAL A N 1
ATOM 803 C CA . VAL A 1 103 ? -16.352 2.505 15.945 1.00 73.62 103 VAL A CA 1
ATOM 804 C C . VAL A 1 103 ? -17.227 1.363 16.460 1.00 73.62 103 VAL A C 1
ATOM 806 O O . VAL A 1 103 ? -18.421 1.564 16.716 1.00 73.62 103 VAL A O 1
ATOM 809 N N . GLU A 1 104 ? -16.663 0.162 16.592 1.00 68.62 104 GLU A N 1
ATOM 810 C CA . GLU A 1 104 ? -17.434 -1.042 16.917 1.00 68.62 104 GLU A CA 1
ATOM 811 C C . GLU A 1 104 ? -17.642 -1.237 18.427 1.00 68.62 104 GLU A C 1
ATOM 813 O O . GLU A 1 104 ? -18.671 -1.785 18.835 1.00 68.62 104 GLU A O 1
ATOM 818 N N . GLY A 1 105 ? -16.727 -0.724 19.258 1.00 59.66 105 GLY A N 1
ATOM 819 C CA . GLY A 1 105 ? -16.630 -1.073 20.677 1.00 59.66 105 GLY A CA 1
ATOM 820 C C . GLY A 1 105 ? -16.210 -2.536 20.893 1.00 59.66 105 GLY A C 1
ATOM 821 O O . GLY A 1 105 ? -16.199 -3.342 19.964 1.00 59.66 105 GLY A O 1
ATOM 822 N N . GLU A 1 106 ? -15.842 -2.915 22.120 1.00 51.16 106 GLU A N 1
ATOM 823 C CA . GLU A 1 106 ? -15.666 -4.331 22.471 1.00 51.16 106 GLU A CA 1
ATOM 824 C C . GLU A 1 106 ? -16.992 -5.068 22.240 1.00 51.16 106 GLU A C 1
ATOM 826 O O . GLU A 1 106 ? -17.992 -4.801 22.907 1.00 51.16 106 GLU A O 1
ATOM 831 N N . GLY A 1 107 ? -17.004 -6.005 21.290 1.00 52.03 107 GLY A N 1
ATOM 832 C CA . GLY A 1 107 ? -18.117 -6.915 21.045 1.00 52.03 107 GLY A CA 1
ATOM 833 C C . GLY A 1 107 ? -18.320 -7.894 22.202 1.00 52.03 107 GLY A C 1
ATOM 834 O O . GLY A 1 107 ? -18.131 -9.094 22.041 1.00 52.03 107 GLY A O 1
ATOM 835 N N . SER A 1 108 ? -18.736 -7.397 23.363 1.00 42.19 108 SER A N 1
ATOM 836 C CA . SER A 1 108 ? -19.331 -8.207 24.418 1.00 42.19 108 SER A CA 1
ATOM 837 C C . SER A 1 108 ? -20.819 -8.321 24.110 1.00 42.19 108 SER A C 1
ATOM 839 O O . SER A 1 108 ? -21.604 -7.414 24.390 1.00 42.19 108 SER A O 1
ATOM 841 N N . VAL A 1 109 ? -21.233 -9.423 23.485 1.00 44.59 109 VAL A N 1
ATOM 842 C CA . VAL A 1 109 ? -22.656 -9.756 23.370 1.00 44.59 109 VAL A CA 1
ATOM 843 C C . VAL A 1 109 ? -23.181 -9.939 24.795 1.00 44.59 109 VAL A C 1
ATOM 845 O O . VAL A 1 109 ? -22.921 -10.960 25.425 1.00 44.59 109 VAL A O 1
ATOM 848 N N . ASN A 1 110 ? -23.905 -8.959 25.341 1.00 42.91 110 ASN A N 1
ATOM 849 C CA . ASN A 1 110 ? -24.651 -9.192 26.571 1.00 42.91 110 ASN A CA 1
ATOM 850 C C . ASN A 1 110 ? -25.869 -10.054 26.208 1.00 42.91 110 ASN A C 1
ATOM 852 O O . ASN A 1 110 ? -26.896 -9.549 25.743 1.00 42.91 110 ASN A O 1
ATOM 856 N N . VAL A 1 111 ? -25.718 -11.372 26.385 1.00 45.06 111 VAL A N 1
ATOM 857 C CA . VAL A 1 111 ? -26.714 -12.411 26.061 1.00 45.06 111 VAL A CA 1
ATOM 858 C C . VAL A 1 111 ? -28.050 -12.180 26.791 1.00 45.06 111 VAL A C 1
ATOM 860 O O . VAL A 1 111 ? -29.059 -12.765 26.420 1.00 45.06 111 VAL A O 1
ATOM 863 N N . ALA A 1 112 ? -28.101 -11.283 27.782 1.00 48.78 112 ALA A N 1
ATOM 864 C CA . ALA A 1 112 ? -29.307 -11.019 28.551 1.00 48.78 112 ALA A CA 1
ATOM 865 C C . ALA A 1 112 ? -30.283 -10.005 27.923 1.00 48.78 112 ALA A C 1
ATOM 867 O O . ALA A 1 112 ? -31.429 -9.988 28.350 1.00 48.78 112 ALA A O 1
ATOM 868 N N . ASN A 1 113 ? -29.890 -9.149 26.961 1.00 48.38 113 ASN A N 1
ATOM 869 C CA . ASN A 1 113 ? -30.790 -8.057 26.523 1.00 48.38 113 ASN A CA 1
ATOM 870 C C . ASN A 1 113 ? -30.659 -7.553 25.071 1.00 48.38 113 ASN A C 1
ATOM 872 O O . ASN A 1 113 ? -31.261 -6.536 24.729 1.00 48.38 113 ASN A O 1
ATOM 876 N N . GLY A 1 114 ? -29.891 -8.210 24.195 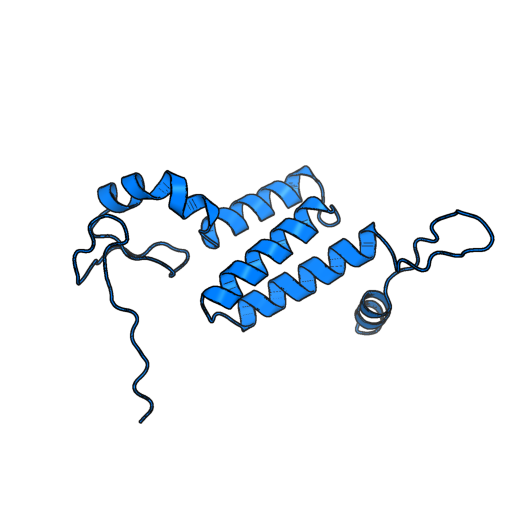1.00 48.00 114 GLY A N 1
ATOM 877 C CA . GLY A 1 114 ? -29.873 -7.890 22.753 1.00 48.00 114 GLY A CA 1
ATOM 878 C C . GLY A 1 114 ? -29.376 -6.481 22.372 1.00 48.00 114 GLY A C 1
ATOM 879 O O . GLY A 1 114 ? -29.393 -6.121 21.196 1.00 48.00 114 GLY A O 1
ATOM 880 N N . LYS A 1 115 ? -28.909 -5.672 23.333 1.00 46.78 115 LYS A N 1
ATOM 881 C CA . LYS A 1 115 ? -28.326 -4.348 23.085 1.00 46.78 115 LYS A CA 1
ATOM 882 C C . LYS A 1 115 ? -26.807 -4.464 22.982 1.00 46.78 115 LYS A C 1
ATOM 884 O O . LYS A 1 115 ? -26.157 -4.947 23.905 1.00 46.78 115 LYS A O 1
ATOM 889 N N . ARG A 1 116 ? -26.245 -3.990 21.865 1.00 50.47 116 ARG A N 1
ATOM 890 C CA . ARG A 1 116 ? -24.798 -3.782 21.710 1.00 50.47 116 ARG A CA 1
ATOM 891 C C . ARG A 1 116 ? -24.370 -2.660 22.658 1.00 50.47 116 ARG A C 1
ATOM 893 O O . ARG A 1 116 ? -24.810 -1.526 22.484 1.00 50.47 116 ARG A O 1
ATOM 900 N N . VAL A 1 117 ? -23.536 -2.967 23.646 1.00 49.59 117 VAL A N 1
ATOM 901 C CA . VAL A 1 117 ? -22.872 -1.944 24.460 1.00 49.59 117 VAL A CA 1
ATOM 902 C C . VAL A 1 117 ? -21.572 -1.586 23.743 1.00 49.59 117 VAL A C 1
ATOM 904 O O . VAL A 1 117 ? -20.732 -2.453 23.537 1.00 49.59 117 VAL A O 1
ATOM 907 N N . ARG A 1 118 ? -21.424 -0.331 23.307 1.00 53.28 118 ARG A N 1
ATOM 908 C CA . ARG A 1 118 ? -20.177 0.164 22.706 1.00 53.28 118 ARG A CA 1
ATOM 909 C C . ARG A 1 118 ? -19.248 0.645 23.818 1.00 53.28 118 ARG A C 1
ATOM 911 O O . ARG A 1 118 ? -19.256 1.827 24.151 1.00 53.28 118 ARG A O 1
ATOM 918 N N . GLU A 1 119 ? -18.488 -0.261 24.426 1.00 53.19 119 GLU A N 1
ATOM 919 C CA . GLU A 1 119 ? -17.403 0.128 25.337 1.00 53.19 119 GLU A CA 1
ATOM 920 C C . GLU A 1 119 ? -16.085 0.298 24.560 1.00 53.19 119 GLU A C 1
ATOM 922 O O . GLU A 1 119 ? -15.804 -0.511 23.672 1.00 53.19 119 GLU A O 1
ATOM 927 N N . PRO A 1 120 ? -15.255 1.319 24.858 1.00 55.66 120 PRO A N 1
ATOM 928 C CA . PRO A 1 120 ? -13.959 1.482 24.204 1.00 55.66 120 PRO A CA 1
ATOM 929 C C . PRO A 1 120 ? -13.053 0.283 24.503 1.00 55.66 120 PRO A C 1
ATOM 931 O O . PRO A 1 120 ? -12.944 -0.132 25.662 1.00 55.66 120 PRO A O 1
ATOM 934 N N . CYS A 1 121 ? -12.353 -0.238 23.488 1.00 57.59 121 CYS A N 1
ATOM 935 C CA . CYS A 1 121 ? -11.467 -1.381 23.696 1.00 57.59 121 CYS A CA 1
ATOM 936 C C . CYS A 1 121 ? -10.421 -1.130 24.790 1.00 57.59 121 CYS A C 1
ATOM 938 O O . CYS A 1 121 ? -9.948 -0.010 25.011 1.00 57.59 121 CYS A O 1
ATOM 940 N N . ARG A 1 122 ? -9.979 -2.205 25.444 1.00 60.78 122 ARG A N 1
ATOM 941 C CA . ARG A 1 122 ? -8.854 -2.217 26.386 1.00 60.78 122 ARG A CA 1
ATOM 942 C C . ARG A 1 122 ? -7.593 -1.565 25.795 1.00 60.78 122 ARG A C 1
ATOM 944 O O . ARG A 1 122 ? -6.871 -0.904 26.537 1.00 60.78 122 ARG A O 1
ATOM 951 N N . CYS A 1 123 ? -7.393 -1.660 24.477 1.00 55.75 123 CYS A N 1
ATOM 952 C CA . CYS A 1 123 ? -6.347 -0.952 23.735 1.00 55.75 123 CYS A CA 1
ATOM 953 C C . CYS A 1 123 ? -6.474 0.587 23.771 1.00 55.75 123 CYS A C 1
ATOM 955 O O . CYS A 1 123 ? -5.497 1.284 24.035 1.00 55.75 123 CYS A O 1
ATOM 957 N N . LEU A 1 124 ? -7.679 1.135 23.587 1.00 56.84 124 LEU A N 1
ATOM 958 C CA . LEU A 1 124 ? -7.958 2.577 23.614 1.00 56.84 124 LEU A CA 1
ATOM 959 C C . LEU A 1 124 ? -7.847 3.153 25.030 1.00 56.84 124 LEU A C 1
ATOM 961 O O . LEU A 1 124 ? -7.463 4.309 25.204 1.00 56.84 124 LEU A O 1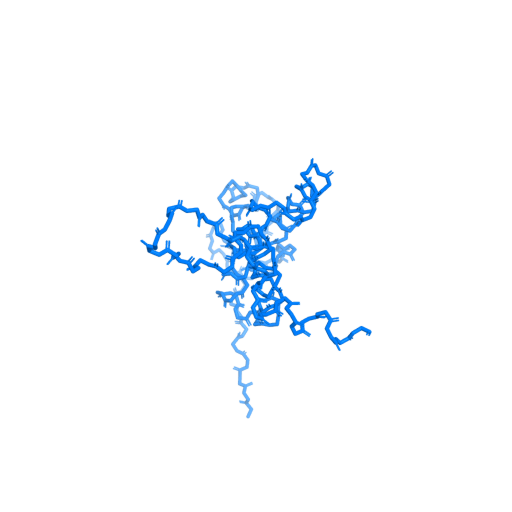
ATOM 965 N N . ARG A 1 125 ? -8.139 2.343 26.057 1.00 57.00 125 ARG A N 1
ATOM 966 C CA . ARG A 1 125 ? -7.961 2.729 27.467 1.00 57.00 125 ARG A CA 1
ATOM 967 C C . ARG A 1 125 ? -6.486 2.944 27.829 1.00 57.00 125 ARG A C 1
ATOM 969 O O . ARG A 1 125 ? -6.179 3.883 28.559 1.00 57.00 125 ARG A O 1
ATOM 976 N N . GLN A 1 126 ? -5.589 2.122 27.285 1.00 53.19 126 GLN A N 1
ATOM 977 C CA . GLN A 1 126 ? -4.139 2.227 27.504 1.00 53.19 126 GLN A CA 1
ATOM 978 C C . GLN A 1 126 ? -3.518 3.392 26.719 1.00 53.19 126 GLN A C 1
ATOM 980 O O . GLN A 1 126 ? -2.671 4.101 27.248 1.00 53.19 126 GLN A O 1
ATOM 985 N N . ALA A 1 127 ? -4.000 3.667 25.502 1.00 49.06 127 ALA A N 1
ATOM 986 C CA . ALA A 1 127 ? -3.540 4.812 24.709 1.00 49.06 127 ALA A CA 1
ATOM 987 C C . ALA A 1 127 ? -3.894 6.178 25.338 1.00 49.06 127 ALA A C 1
ATOM 989 O O . ALA A 1 127 ? -3.154 7.142 25.186 1.00 49.06 127 ALA A O 1
ATOM 990 N N . ARG A 1 128 ? -5.009 6.269 26.077 1.00 50.91 128 ARG A N 1
ATOM 991 C CA . ARG A 1 128 ? -5.460 7.503 26.752 1.00 50.91 128 ARG A CA 1
ATOM 992 C C . ARG A 1 128 ? -4.760 7.812 28.077 1.00 50.91 128 ARG A C 1
ATOM 994 O O . ARG A 1 128 ? -4.946 8.901 28.603 1.00 50.91 128 ARG A O 1
ATOM 1001 N N . SER A 1 129 ? -4.013 6.863 28.636 1.00 45.09 129 SER A N 1
ATOM 1002 C CA . SER A 1 129 ? -3.316 7.012 29.924 1.00 45.09 129 SER A CA 1
ATOM 1003 C C . SER A 1 129 ? -1.830 7.374 29.774 1.00 45.09 129 SER A C 1
ATOM 1005 O O . SER A 1 129 ? -1.140 7.522 30.776 1.00 45.09 129 SER A O 1
ATOM 1007 N N . ALA A 1 130 ? -1.354 7.543 28.536 1.00 47.28 130 ALA A N 1
ATOM 1008 C CA . ALA A 1 130 ? 0.016 7.936 28.197 1.00 47.28 130 ALA A CA 1
ATOM 1009 C C . ALA A 1 130 ? 0.134 9.403 27.717 1.00 47.28 130 ALA A C 1
ATOM 1011 O O . ALA A 1 130 ? 1.095 9.735 27.026 1.00 47.28 130 ALA A O 1
ATOM 1012 N N . GLY A 1 131 ? -0.850 10.252 28.040 1.00 36.66 131 GLY A N 1
ATOM 1013 C CA . GLY A 1 131 ? -0.890 11.680 27.694 1.00 36.66 131 GLY A CA 1
ATOM 1014 C C . GLY A 1 131 ? -0.740 12.584 28.906 1.00 36.6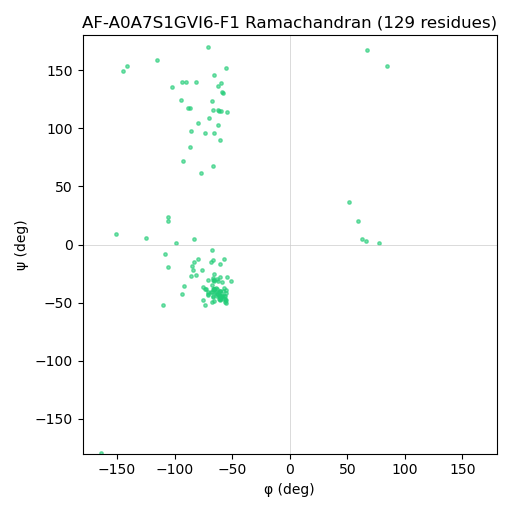6 131 GLY A C 1
ATOM 1015 O O . GLY A 1 131 ? -1.273 12.208 29.974 1.00 36.66 131 GLY A O 1
#

Organism: Hemiselmis andersenii (NCBI:txid464988)

Radius of gyration: 19.78 Å; Cα contacts (8 Å, |Δi|>4): 166; chains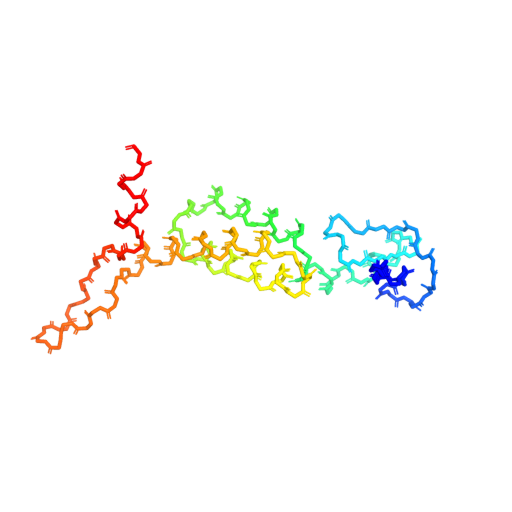: 1; bounding box: 59×27×51 Å

pLDDT: mean 82.03, std 19.2, range [36.66, 97.81]

Foldseek 3Di:
DPPPPPPFQAAPQPRDGPAPAADPLRQHGHVDVVSCVVCVVPVCVLRLVNLVVVLVVVCVVPNLQDLVSLVSLQSSLVSCVVVVVNVSSVVSPLSSCQNNQQVQAPPPPPVPPRDGDRHRDPSNVVVVVVD

Solvent-accessible surface area (backbone atoms only — not comparable to full-atom values): 7460 Å² total; per-residue (Å²): 132,84,78,75,82,73,74,79,42,34,13,78,62,82,61,47,69,78,20,77,38,66,46,94,56,69,82,48,23,14,69,42,70,64,44,42,57,73,39,36,83,63,47,55,78,72,29,55,54,56,46,50,58,49,49,54,58,44,34,77,72,69,44,80,66,36,62,69,53,14,51,51,28,36,55,47,12,52,55,26,44,78,68,71,37,53,69,64,11,49,55,26,37,55,49,12,52,56,25,40,31,63,68,62,17,44,86,58,80,46,88,86,70,85,56,85,53,71,44,74,28,75,69,58,60,57,64,67,71,77,115

Secondary structure (DSSP, 8-state):
----------BTTT--SS--EEPTTSS-EESSHHHHHHHHHHHTTT-HHHHHHHHHHHHHHH-TT-HHHHHHHHHHHHHHHHTT-HHHHHHHHHHHHHHHHHHH------TTT-----PPPHHHHHHTT--

Sequence (131 aa):
MEAGLEKPKVCGTCGAGDAPLKCPCKAVFYCNTECQGASWR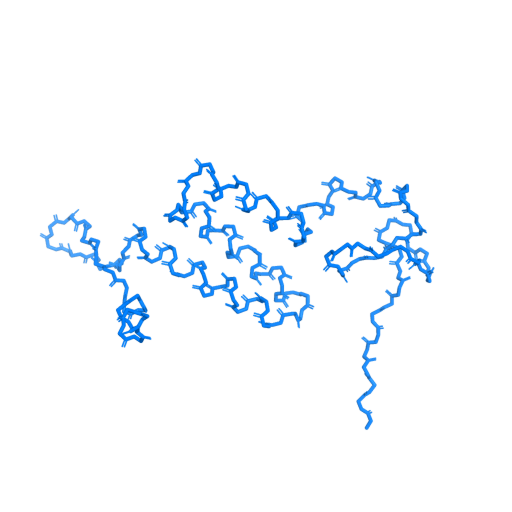EHRKVCTWDLERKLERQRDRLGGDDLAIGNACFDLGVLYYQQTRLLEAEEHYLEALRIICAVEGEGSVNVANGKRVREPCRCLRQARSAG

Mean predicted aligned error: 9.65 Å

Nearest PDB structures (foldseek):
  3ceq-assembly1_A  TM=7.906E-01  e=7.588E-02  Homo sapiens
  6swu-assembly2_D  TM=8.290E-01  e=1.654E-01  Mus musculus
  6swu-assembly3_E  TM=6.630E-01  e=1.954E-01  Mus musculus
  7ai4-assembly2_B  TM=6.670E-01  e=2.884E-01  Homo sapiens
  6ejn-assembly1_A  TM=6.759E-01  e=4.258E-01  Mus musculus